Protein AF-A0A9D3YWG2-F1 (afdb_monomer_lite)

Foldseek 3Di:
DDPPDPVVVVVVVVVVFQFFFFWFAQAKDKAAAFDKDWGKTKTADGDAAQKKWWAADDDPQSPQKHWDIDIDGFPDHHGIDIDTIIITGNDNGMDIGHGRRTDTTIGGDDD

Organism: Dreissena polymorpha (NCBI:txid45954)

pLDDT: mean 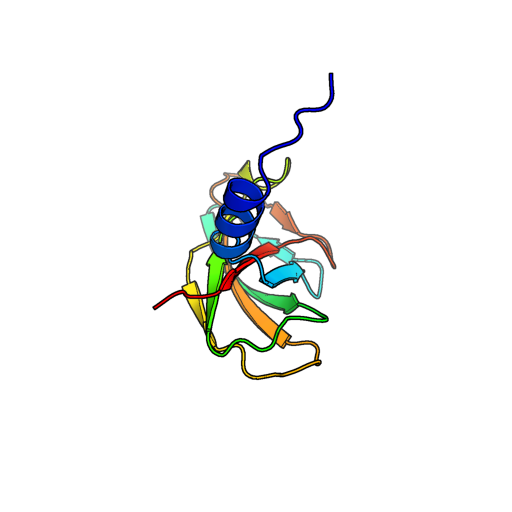82.33, std 12.8, range [41.09, 95.75]

Sequence (111 aa):
MGNNLPDEWKAVMMSINPFIGRVTATKPITLHPMETRTITGFVRKMKNTDAAITEAFEDKHSHSAIVCPRVVTVNNAGKTVRIPVRIFNVTARPIKIKARQSLCQLNEVQV

Structure (mmCIF, N/CA/C/O backbone):
data_AF-A0A9D3YWG2-F1
#
_entry.id   AF-A0A9D3YWG2-F1
#
loop_
_atom_site.group_PDB
_atom_site.id
_atom_site.type_symbol
_atom_site.label_atom_id
_atom_site.label_alt_id
_atom_site.label_comp_id
_atom_site.label_asym_id
_atom_site.label_entity_id
_atom_site.label_seq_id
_atom_site.pdbx_PDB_ins_code
_atom_site.Cartn_x
_atom_site.Cartn_y
_atom_site.Cartn_z
_atom_site.occupancy
_atom_site.B_iso_or_equiv
_atom_site.auth_seq_id
_atom_site.auth_comp_id
_atom_site.auth_asym_id
_atom_site.auth_atom_id
_atom_site.pdbx_PDB_model_num
ATOM 1 N N . MET A 1 1 ? -24.742 25.088 -14.939 1.00 41.09 1 MET A N 1
ATOM 2 C CA . MET A 1 1 ? -25.927 24.307 -14.531 1.00 41.09 1 MET A CA 1
ATOM 3 C C . MET A 1 1 ? -25.468 23.314 -13.480 1.00 41.09 1 MET A C 1
ATOM 5 O O . MET A 1 1 ? -24.706 22.415 -13.806 1.00 41.09 1 MET A O 1
ATOM 9 N N . GLY A 1 2 ? -25.781 23.573 -12.209 1.00 47.41 2 GLY A N 1
ATOM 10 C CA . GLY A 1 2 ? -25.405 22.686 -11.110 1.00 47.41 2 GLY A CA 1
ATOM 11 C C . GLY A 1 2 ? -26.364 21.505 -11.068 1.00 47.41 2 GLY A C 1
ATOM 12 O O . GLY A 1 2 ? -27.558 21.704 -10.859 1.00 47.41 2 GLY A O 1
ATOM 13 N N . ASN A 1 3 ? -25.858 20.297 -11.300 1.00 50.47 3 ASN A N 1
ATOM 14 C CA . ASN A 1 3 ? -26.638 19.074 -11.154 1.00 50.47 3 ASN A CA 1
ATOM 15 C C . ASN A 1 3 ? -26.907 18.839 -9.662 1.00 50.47 3 ASN A C 1
ATOM 17 O O . ASN A 1 3 ? -26.101 18.220 -8.967 1.00 50.47 3 ASN A O 1
ATOM 21 N N . ASN A 1 4 ? -28.029 19.358 -9.160 1.00 64.62 4 ASN A N 1
ATOM 22 C CA . ASN A 1 4 ? -28.542 19.005 -7.842 1.00 64.62 4 ASN A CA 1
ATOM 23 C C . ASN A 1 4 ? -29.097 17.583 -7.914 1.00 64.62 4 ASN A C 1
ATOM 25 O O . ASN A 1 4 ? -30.258 17.367 -8.248 1.00 64.62 4 ASN A O 1
ATOM 29 N N 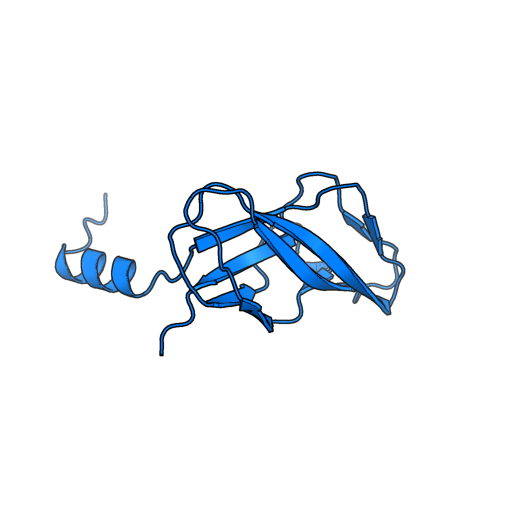. LEU A 1 5 ? -28.227 16.612 -7.639 1.00 76.00 5 LEU A N 1
ATOM 30 C CA . LEU A 1 5 ? -28.614 15.219 -7.445 1.00 76.00 5 LEU A CA 1
ATOM 31 C C . LEU A 1 5 ? -29.714 15.155 -6.360 1.00 76.00 5 LEU A C 1
ATOM 33 O O . LEU A 1 5 ? -29.550 15.828 -5.334 1.00 76.00 5 LEU A O 1
ATOM 37 N N . PRO A 1 6 ? -30.806 14.390 -6.545 1.00 89.38 6 PRO A N 1
ATOM 38 C CA . PRO A 1 6 ? -31.823 14.244 -5.506 1.00 89.38 6 PRO A CA 1
ATOM 39 C C . PRO A 1 6 ? -31.217 13.644 -4.232 1.00 89.38 6 PRO A C 1
ATOM 41 O O . PRO A 1 6 ? -30.283 12.841 -4.301 1.00 89.38 6 PRO A O 1
ATOM 44 N N . ASP A 1 7 ? -31.728 14.031 -3.065 1.00 80.00 7 ASP A N 1
ATOM 45 C CA . ASP A 1 7 ? -31.101 13.690 -1.780 1.00 80.00 7 ASP A CA 1
ATOM 46 C C . ASP A 1 7 ? -31.067 12.180 -1.506 1.00 80.00 7 ASP A C 1
ATOM 48 O O . ASP A 1 7 ? -30.102 11.686 -0.926 1.00 80.00 7 ASP A O 1
ATOM 52 N N . GLU A 1 8 ? -32.035 11.427 -2.027 1.00 78.06 8 GLU A N 1
ATOM 53 C CA . GLU A 1 8 ? -32.044 9.959 -1.995 1.00 78.06 8 GLU A CA 1
ATOM 54 C C . GLU A 1 8 ? -30.838 9.362 -2.737 1.00 78.06 8 GLU A C 1
ATOM 56 O O . GLU A 1 8 ? -30.154 8.478 -2.226 1.00 78.06 8 GLU A O 1
ATOM 61 N N . TRP A 1 9 ? -30.495 9.909 -3.906 1.00 76.25 9 TRP A N 1
ATOM 62 C CA . TRP A 1 9 ? -29.324 9.482 -4.673 1.00 76.25 9 TRP A CA 1
ATOM 63 C C . TRP A 1 9 ? -28.015 9.897 -4.004 1.00 76.25 9 TRP A C 1
ATOM 65 O O . TRP A 1 9 ? -27.029 9.166 -4.086 1.00 76.25 9 TRP A O 1
ATOM 75 N N . LYS A 1 10 ? -27.995 11.034 -3.295 1.00 73.44 10 LYS A N 1
ATOM 76 C CA . LYS A 1 10 ? -26.845 11.410 -2.459 1.00 73.44 10 LYS A CA 1
ATOM 77 C C . LYS A 1 10 ? -26.672 10.438 -1.297 1.00 73.44 10 LYS A C 1
ATOM 79 O O . LYS A 1 10 ? -25.546 10.026 -1.043 1.00 73.44 10 LYS A O 1
ATOM 84 N N . ALA A 1 11 ? -27.756 10.051 -0.626 1.00 68.69 11 ALA A N 1
ATOM 85 C CA . ALA A 1 11 ? -27.722 9.099 0.480 1.00 68.69 11 ALA A CA 1
ATOM 86 C C . ALA A 1 11 ? -27.224 7.721 0.020 1.00 68.69 11 ALA A C 1
ATOM 88 O O . ALA A 1 11 ? -26.327 7.160 0.643 1.00 68.69 11 ALA A O 1
ATOM 89 N N . VAL A 1 12 ? -27.719 7.234 -1.122 1.00 69.12 12 VAL A N 1
ATOM 90 C CA . VAL A 1 12 ? -27.264 5.980 -1.742 1.00 69.12 12 VAL A CA 1
ATOM 91 C C . VAL A 1 12 ? -25.796 6.067 -2.176 1.00 69.12 12 VAL A C 1
ATOM 93 O O . VAL A 1 12 ? -25.009 5.166 -1.904 1.00 69.12 12 VAL A O 1
ATOM 96 N N . MET A 1 13 ? -25.362 7.172 -2.789 1.00 64.25 13 MET A N 1
ATOM 97 C CA . MET A 1 13 ? -23.941 7.348 -3.119 1.00 64.25 13 MET A CA 1
ATOM 98 C C . MET A 1 13 ? -23.048 7.446 -1.878 1.00 64.25 13 MET A C 1
ATOM 100 O O . MET A 1 13 ? -21.920 6.959 -1.898 1.00 64.25 13 MET A O 1
ATOM 104 N N . MET A 1 14 ? -23.537 8.046 -0.792 1.00 61.81 14 MET A N 1
ATOM 105 C CA . MET A 1 14 ? -22.820 8.087 0.481 1.00 61.81 14 MET A CA 1
ATOM 106 C C . MET A 1 14 ? -22.760 6.712 1.155 1.00 61.81 14 MET A C 1
ATOM 108 O O . MET A 1 14 ? -21.737 6.409 1.765 1.00 61.81 14 MET A O 1
ATOM 112 N N . SER A 1 15 ? -23.786 5.865 1.015 1.00 61.50 15 SER A N 1
ATOM 113 C CA . SER A 1 15 ? -23.758 4.483 1.517 1.00 61.50 15 SER A CA 1
ATOM 114 C C . SER A 1 15 ? -22.878 3.553 0.673 1.00 61.50 15 SER A C 1
ATOM 116 O O . SER A 1 15 ? -22.324 2.594 1.202 1.00 61.50 15 SER A O 1
ATOM 118 N N . ILE A 1 16 ? -22.711 3.849 -0.623 1.00 66.31 16 ILE A N 1
ATOM 119 C CA . ILE A 1 16 ? -21.850 3.102 -1.563 1.00 66.31 16 ILE A CA 1
ATOM 120 C C . ILE A 1 16 ? -20.400 3.613 -1.540 1.00 66.31 16 ILE A C 1
ATOM 122 O O . ILE A 1 16 ? -19.564 3.105 -2.276 1.00 66.31 16 ILE A O 1
ATOM 126 N N . ASN A 1 17 ? -20.054 4.611 -0.719 1.00 67.94 17 ASN A N 1
ATOM 127 C CA . ASN A 1 17 ? -18.675 5.086 -0.634 1.00 67.94 17 ASN A CA 1
ATOM 128 C C . ASN A 1 17 ? -17.942 4.443 0.554 1.00 67.94 17 ASN A C 1
ATOM 130 O O . ASN A 1 17 ? -17.885 5.051 1.626 1.00 67.94 17 ASN A O 1
ATOM 134 N N . PRO A 1 18 ? -17.325 3.254 0.383 1.00 78.25 18 PRO A N 1
ATOM 135 C CA . PRO A 1 18 ? -16.589 2.590 1.447 1.00 78.25 18 PRO A CA 1
ATOM 136 C C . PRO A 1 18 ? -15.265 3.298 1.754 1.00 78.25 18 PRO A C 1
ATOM 138 O O . PRO A 1 18 ? -14.484 2.786 2.541 1.00 78.25 18 PRO A O 1
ATOM 141 N N . PHE A 1 19 ? -14.942 4.442 1.143 1.00 84.81 19 PHE A N 1
ATOM 142 C CA . PHE A 1 19 ? -13.656 5.098 1.344 1.00 84.81 19 PHE A CA 1
ATOM 143 C C . PHE A 1 19 ? -13.409 5.488 2.806 1.00 84.81 19 PHE A C 1
ATOM 145 O O . PHE A 1 19 ? -14.059 6.378 3.361 1.00 84.81 19 PHE A O 1
ATOM 152 N N . ILE A 1 20 ? -12.385 4.877 3.400 1.00 84.31 20 ILE A N 1
ATOM 153 C CA . ILE A 1 20 ? -11.938 5.167 4.766 1.00 84.31 20 ILE A CA 1
ATOM 154 C C . ILE A 1 20 ? -10.752 6.135 4.750 1.00 84.31 20 ILE A C 1
ATOM 156 O O . ILE A 1 20 ? -10.632 7.002 5.619 1.00 84.31 20 ILE A O 1
ATOM 160 N N . GLY A 1 21 ? -9.848 6.004 3.777 1.00 87.25 21 GLY A N 1
ATOM 161 C CA . GLY A 1 21 ? -8.674 6.865 3.706 1.00 87.25 21 GLY A CA 1
ATOM 162 C C . GLY A 1 21 ? -7.626 6.427 2.693 1.00 87.25 21 GLY A C 1
ATOM 163 O O . GLY A 1 21 ? -7.770 5.433 1.987 1.00 87.25 21 GLY A O 1
ATOM 164 N N . ARG A 1 22 ? -6.530 7.189 2.630 1.00 90.12 22 ARG A N 1
ATOM 165 C CA . ARG A 1 22 ? -5.354 6.852 1.815 1.00 90.12 22 ARG A CA 1
ATOM 166 C C . ARG A 1 22 ? -4.217 6.384 2.698 1.00 90.12 22 ARG A C 1
ATOM 168 O O . ARG A 1 22 ? -3.848 7.053 3.666 1.00 90.12 22 ARG A O 1
ATOM 175 N N . VAL A 1 23 ? -3.625 5.261 2.320 1.00 91.44 23 VAL A N 1
ATOM 176 C CA . VAL A 1 23 ? -2.401 4.777 2.947 1.00 91.44 23 VAL A CA 1
ATOM 177 C C . VAL A 1 23 ? -1.230 5.522 2.325 1.00 91.44 23 VAL A C 1
ATOM 179 O O . VAL A 1 23 ? -1.116 5.600 1.107 1.00 91.44 23 VAL A O 1
ATOM 182 N N . THR A 1 24 ? -0.345 6.070 3.150 1.00 92.88 24 THR A N 1
ATOM 183 C CA . THR A 1 24 ? 0.806 6.863 2.698 1.00 92.88 24 THR A CA 1
ATOM 184 C C . THR A 1 24 ? 2.126 6.215 3.094 1.00 92.88 24 THR A C 1
ATOM 186 O O . THR A 1 24 ? 2.241 5.587 4.148 1.00 92.88 24 THR A O 1
ATOM 189 N N . ALA A 1 25 ? 3.142 6.359 2.244 1.00 91.81 25 ALA A N 1
ATOM 190 C CA . ALA A 1 25 ? 4.475 5.829 2.491 1.00 91.81 25 ALA A CA 1
ATOM 191 C C . ALA A 1 25 ? 5.138 6.524 3.690 1.00 91.81 25 ALA A C 1
ATOM 193 O O . ALA A 1 25 ? 5.148 7.751 3.795 1.00 91.81 25 ALA A O 1
ATOM 194 N N . THR A 1 26 ? 5.756 5.748 4.577 1.00 90.00 26 THR A N 1
ATOM 195 C CA . THR A 1 26 ? 6.502 6.281 5.733 1.00 90.00 26 THR A CA 1
ATOM 196 C C . THR A 1 26 ? 7.849 6.883 5.337 1.00 90.00 26 THR A C 1
ATOM 198 O O . THR A 1 26 ? 8.266 7.896 5.893 1.00 90.00 26 THR A O 1
ATOM 201 N N . LYS A 1 27 ? 8.520 6.273 4.359 1.00 92.06 27 LYS A N 1
ATOM 202 C CA . LYS A 1 27 ? 9.859 6.631 3.885 1.00 92.06 27 LYS A CA 1
ATOM 203 C C . LYS A 1 27 ? 9.950 6.479 2.365 1.00 92.06 27 LYS A C 1
ATOM 205 O O . LYS A 1 27 ? 9.088 5.815 1.786 1.00 92.06 27 LYS A O 1
ATOM 210 N N . PRO A 1 28 ? 10.969 7.066 1.714 1.00 92.50 28 PRO A N 1
ATOM 211 C CA . PRO A 1 28 ? 11.217 6.816 0.304 1.00 92.50 28 PRO A CA 1
ATOM 212 C C . PRO A 1 28 ? 11.526 5.335 0.071 1.00 92.50 28 PRO A C 1
ATOM 214 O O . PRO A 1 28 ? 12.258 4.721 0.850 1.00 92.50 28 PRO A O 1
ATOM 217 N N . ILE A 1 29 ? 10.961 4.764 -0.987 1.00 92.62 29 ILE A N 1
ATOM 218 C CA . ILE A 1 29 ? 11.132 3.358 -1.351 1.00 92.62 29 ILE A CA 1
ATOM 219 C C . ILE A 1 29 ? 11.448 3.278 -2.836 1.00 92.62 29 ILE A C 1
ATOM 221 O O . ILE A 1 29 ? 10.774 3.899 -3.655 1.00 92.62 29 ILE A O 1
ATOM 225 N N . THR A 1 30 ? 12.449 2.474 -3.175 1.00 94.00 30 THR A N 1
ATOM 226 C CA . THR A 1 30 ? 12.725 2.083 -4.556 1.00 94.00 30 THR A CA 1
ATOM 227 C C . THR A 1 30 ? 12.252 0.650 -4.752 1.00 94.00 30 THR A C 1
ATOM 229 O O . THR A 1 30 ? 12.631 -0.222 -3.967 1.00 94.00 30 THR A O 1
ATOM 232 N N . LEU A 1 31 ? 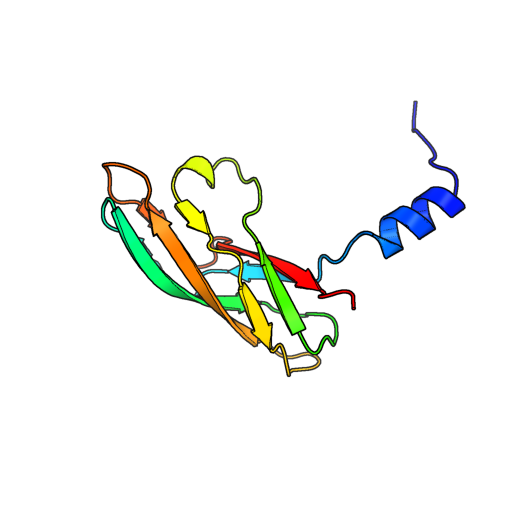11.423 0.432 -5.772 1.00 93.50 31 LEU A N 1
ATOM 233 C CA . LEU A 1 31 ? 11.040 -0.891 -6.260 1.00 93.50 31 LEU A CA 1
ATOM 234 C C . LEU A 1 31 ? 11.794 -1.166 -7.555 1.00 93.50 31 LEU A C 1
ATOM 236 O O . LEU A 1 31 ? 11.706 -0.380 -8.500 1.00 93.50 31 LEU A O 1
ATOM 240 N N . HIS A 1 32 ? 12.537 -2.262 -7.600 1.00 95.56 32 HIS A N 1
ATOM 241 C CA . HIS A 1 32 ? 13.237 -2.701 -8.801 1.00 95.56 32 HIS A CA 1
ATOM 242 C C . HIS A 1 32 ? 12.253 -3.241 -9.849 1.00 95.56 32 HIS A C 1
ATOM 244 O O . HIS A 1 32 ? 11.101 -3.525 -9.515 1.00 95.56 32 HIS A O 1
ATOM 250 N N . PRO A 1 33 ? 12.659 -3.331 -11.127 1.00 95.75 33 PRO A N 1
ATOM 251 C CA . PRO A 1 33 ? 11.838 -3.952 -12.163 1.00 95.75 33 PRO A CA 1
ATOM 252 C C . PRO A 1 33 ? 11.378 -5.350 -11.751 1.00 95.75 33 PRO A C 1
ATOM 254 O O . PRO A 1 33 ? 12.178 -6.120 -11.222 1.00 95.75 33 PRO A O 1
ATOM 257 N N . MET A 1 34 ? 10.106 -5.671 -11.999 1.00 93.56 34 MET A N 1
ATOM 258 C CA . MET A 1 34 ? 9.502 -6.973 -11.677 1.00 93.56 34 MET A CA 1
ATOM 259 C C . MET A 1 34 ? 9.584 -7.363 -10.190 1.00 93.56 34 MET A C 1
ATOM 261 O O . MET A 1 34 ? 9.413 -8.528 -9.830 1.00 93.56 34 MET A O 1
ATOM 265 N N . GLU A 1 35 ? 9.819 -6.399 -9.300 1.00 94.62 35 GLU A N 1
ATOM 266 C CA . GLU A 1 35 ? 9.875 -6.643 -7.867 1.00 94.62 35 GLU A CA 1
ATOM 267 C C . GLU A 1 35 ? 8.481 -6.556 -7.239 1.00 94.62 35 GLU A C 1
ATOM 269 O O . GLU A 1 35 ? 7.753 -5.579 -7.428 1.00 94.62 35 GLU A O 1
ATOM 274 N N . THR A 1 36 ? 8.140 -7.551 -6.416 1.00 95.25 36 THR A N 1
ATOM 275 C CA . THR A 1 36 ? 7.031 -7.460 -5.459 1.00 95.25 36 THR A CA 1
ATOM 276 C C . THR A 1 36 ? 7.584 -7.179 -4.069 1.00 95.25 36 THR A C 1
ATOM 278 O O . THR A 1 36 ? 8.443 -7.914 -3.586 1.00 95.25 36 THR A O 1
ATOM 281 N N . ARG A 1 37 ? 7.054 -6.166 -3.381 1.00 94.31 37 ARG A N 1
ATOM 282 C CA . ARG A 1 37 ? 7.454 -5.836 -2.009 1.00 94.31 37 ARG A CA 1
ATOM 283 C C . ARG A 1 37 ? 6.250 -5.451 -1.159 1.00 94.31 37 ARG A C 1
ATOM 285 O O . ARG A 1 37 ? 5.354 -4.740 -1.609 1.00 94.31 37 ARG A O 1
ATOM 292 N N . THR A 1 38 ? 6.257 -5.881 0.099 1.00 94.50 38 THR A N 1
ATOM 293 C CA . THR A 1 38 ? 5.312 -5.396 1.111 1.00 94.50 38 THR A CA 1
ATOM 294 C C . THR A 1 38 ? 5.895 -4.168 1.797 1.00 94.50 38 THR A C 1
ATOM 296 O O . THR A 1 38 ? 6.988 -4.209 2.360 1.00 94.50 38 THR A O 1
ATOM 299 N N . ILE A 1 39 ? 5.162 -3.065 1.739 1.00 92.19 39 ILE A N 1
ATOM 300 C CA . ILE A 1 39 ? 5.536 -1.765 2.282 1.00 92.19 39 ILE A CA 1
ATOM 301 C C . ILE A 1 39 ? 4.587 -1.421 3.425 1.00 92.19 39 ILE A C 1
ATOM 303 O O . ILE A 1 39 ? 3.371 -1.450 3.263 1.00 92.19 39 ILE A O 1
ATOM 307 N N . THR A 1 40 ? 5.136 -1.019 4.568 1.00 91.81 40 THR A N 1
ATOM 308 C CA . THR A 1 40 ? 4.329 -0.500 5.676 1.00 91.81 40 THR A CA 1
ATOM 309 C C . THR A 1 40 ? 4.039 0.982 5.465 1.00 91.81 40 THR A C 1
ATOM 311 O O . THR A 1 40 ? 4.918 1.839 5.630 1.00 91.81 40 THR A O 1
ATOM 314 N N . GLY A 1 41 ? 2.796 1.280 5.103 1.00 91.69 41 GLY A N 1
ATOM 315 C CA . GLY A 1 41 ? 2.267 2.635 5.058 1.00 91.69 41 GLY A CA 1
ATOM 316 C C . GLY A 1 41 ? 1.495 2.997 6.321 1.00 91.69 41 GLY A C 1
ATOM 317 O O . GLY A 1 41 ? 1.324 2.177 7.226 1.00 91.69 41 GLY A O 1
ATOM 318 N N . PHE A 1 42 ? 1.031 4.240 6.393 1.00 91.56 42 PHE A N 1
ATOM 319 C CA . PHE A 1 42 ? 0.161 4.693 7.469 1.00 91.56 42 PHE A CA 1
ATOM 320 C C . PHE A 1 42 ? -1.036 5.472 6.951 1.00 91.56 42 PHE A C 1
ATOM 322 O O . PHE A 1 42 ? -0.981 6.136 5.914 1.00 91.56 42 PHE A O 1
ATOM 329 N N . VAL A 1 43 ? -2.095 5.433 7.740 1.00 89.38 43 VAL A N 1
ATOM 330 C CA . VAL A 1 43 ? -3.316 6.198 7.533 1.00 89.38 43 VAL A CA 1
ATOM 331 C C . VAL A 1 43 ? -3.677 6.878 8.854 1.00 89.38 43 VAL A C 1
ATOM 333 O O . VAL A 1 43 ? -3.464 6.328 9.938 1.00 89.38 43 VAL A O 1
ATOM 336 N N . ARG A 1 44 ? -4.126 8.131 8.773 1.00 85.25 44 ARG A N 1
ATOM 337 C CA . ARG A 1 44 ? -4.454 8.974 9.933 1.00 85.25 44 ARG A CA 1
ATOM 338 C C . ARG A 1 44 ? -5.943 9.277 9.932 1.00 85.25 44 ARG A C 1
ATOM 340 O O . ARG A 1 44 ? -6.513 9.427 8.858 1.00 85.25 44 ARG A O 1
ATOM 347 N N . LYS A 1 45 ? -6.515 9.470 11.127 1.00 72.69 45 LYS A N 1
ATOM 348 C CA . LYS A 1 45 ? -7.900 9.934 11.323 1.00 72.69 45 LYS A CA 1
ATOM 349 C C . LYS A 1 45 ? -8.928 9.094 10.548 1.00 72.69 45 LYS A C 1
ATOM 351 O O . LYS A 1 45 ? -9.790 9.647 9.874 1.00 72.69 45 LYS A O 1
ATOM 356 N N . MET A 1 46 ? -8.809 7.770 10.619 1.00 74.25 46 MET A N 1
ATOM 357 C CA . MET A 1 46 ? -9.821 6.890 10.039 1.00 74.25 46 MET A CA 1
ATOM 358 C C . MET A 1 46 ? -11.074 6.831 10.902 1.00 74.25 46 MET A C 1
ATOM 360 O O . MET A 1 46 ? -11.009 7.013 12.122 1.00 74.25 46 MET A O 1
ATOM 364 N N . LYS A 1 47 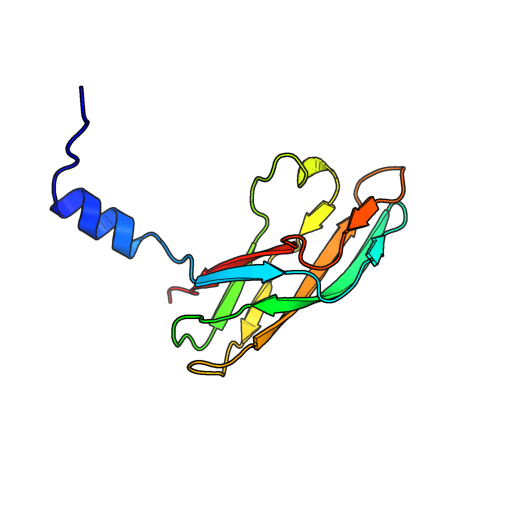? -12.195 6.528 10.243 1.00 71.50 47 LYS A N 1
ATOM 365 C CA . LYS A 1 47 ? -13.400 6.035 10.907 1.00 71.50 47 LYS A CA 1
ATOM 366 C C . LYS A 1 47 ? -13.097 4.705 11.603 1.00 71.50 47 LYS A C 1
ATOM 368 O O . LYS A 1 47 ? -12.131 4.023 11.262 1.00 71.50 47 LYS A O 1
ATOM 373 N N . ASN A 1 48 ? -13.888 4.391 12.622 1.00 74.62 48 ASN A N 1
ATOM 374 C CA . ASN A 1 48 ? -13.722 3.154 13.365 1.00 74.62 48 ASN A CA 1
ATOM 375 C C . ASN A 1 48 ? -14.291 2.002 12.528 1.00 74.62 48 ASN A C 1
ATOM 377 O O . ASN A 1 48 ? -15.501 1.944 12.346 1.00 74.62 48 ASN A O 1
ATOM 381 N N . THR A 1 49 ? -13.415 1.143 12.015 1.00 78.31 49 THR A N 1
ATOM 382 C CA . THR A 1 49 ? -13.764 0.012 11.149 1.00 78.31 49 THR A CA 1
ATOM 383 C C . THR A 1 49 ? -12.862 -1.166 11.512 1.00 78.31 49 THR A C 1
ATOM 385 O O . THR A 1 49 ? -11.660 -0.980 11.695 1.00 78.31 49 THR A O 1
ATOM 388 N N . ASP A 1 50 ? -13.413 -2.377 11.581 1.00 81.94 50 ASP A N 1
ATOM 389 C CA . ASP A 1 50 ? -12.659 -3.572 11.984 1.00 81.94 50 ASP A CA 1
ATOM 390 C C . ASP A 1 50 ? -11.779 -4.126 10.854 1.00 81.94 50 ASP A C 1
ATOM 392 O O . ASP A 1 50 ? -10.658 -4.593 11.082 1.00 81.94 50 ASP A O 1
ATOM 396 N N . ALA A 1 51 ? -12.259 -4.048 9.612 1.00 86.19 51 ALA A N 1
ATOM 397 C CA . ALA A 1 51 ? -11.572 -4.565 8.437 1.00 86.19 51 ALA A CA 1
ATOM 398 C C . ALA A 1 51 ? -11.752 -3.655 7.219 1.00 86.19 51 ALA A C 1
ATOM 400 O O . ALA A 1 51 ? -12.822 -3.108 6.965 1.00 86.19 51 ALA A O 1
ATOM 401 N N . ALA A 1 52 ? -10.693 -3.529 6.428 1.00 88.81 52 ALA A N 1
ATOM 402 C CA . ALA A 1 52 ? -10.711 -2.755 5.201 1.00 88.81 52 ALA A CA 1
ATOM 403 C C . ALA A 1 52 ? -9.903 -3.435 4.098 1.00 88.81 52 ALA A C 1
ATOM 405 O O . ALA A 1 52 ? -9.046 -4.271 4.365 1.00 88.81 52 ALA A O 1
ATOM 406 N N . ILE A 1 53 ? -10.151 -3.065 2.851 1.00 90.44 53 ILE A N 1
ATOM 407 C CA . ILE A 1 53 ? -9.466 -3.561 1.664 1.00 90.44 53 ILE A CA 1
ATOM 408 C C . ILE A 1 53 ? -8.499 -2.487 1.182 1.00 90.44 53 ILE A C 1
ATOM 410 O O . ILE A 1 53 ? -8.873 -1.327 1.007 1.00 90.44 53 ILE A O 1
ATOM 414 N N . THR A 1 54 ? -7.239 -2.860 0.971 1.00 90.38 54 THR A N 1
ATOM 415 C CA . THR A 1 54 ? -6.284 -2.016 0.248 1.00 90.38 54 THR A CA 1
ATOM 416 C C . THR A 1 54 ? -6.553 -2.138 -1.242 1.00 90.38 54 THR A C 1
ATOM 418 O O . THR A 1 54 ? -6.447 -3.239 -1.765 1.00 90.38 54 THR A O 1
ATOM 421 N N . GLU A 1 55 ? -6.835 -1.048 -1.941 1.00 87.25 55 GLU A N 1
ATOM 422 C CA . GLU A 1 55 ? -7.104 -1.066 -3.382 1.00 87.25 55 GLU A CA 1
ATOM 423 C C . GLU A 1 55 ? -6.234 -0.053 -4.122 1.00 87.25 55 GLU A C 1
ATOM 425 O O . GLU A 1 55 ? -5.852 0.994 -3.585 1.00 87.25 55 GLU A O 1
ATOM 430 N N . ALA A 1 56 ? -5.891 -0.373 -5.370 1.00 84.12 56 ALA A N 1
ATOM 431 C CA . ALA A 1 56 ? -5.272 0.607 -6.247 1.00 84.12 56 ALA A CA 1
ATOM 432 C C . ALA A 1 56 ? -6.236 1.787 -6.434 1.00 84.12 56 ALA A C 1
ATOM 434 O O . ALA A 1 56 ? -7.443 1.598 -6.545 1.00 84.12 56 ALA A O 1
ATOM 435 N N . PHE A 1 57 ? -5.701 3.002 -6.476 1.00 75.88 57 PHE A N 1
ATOM 436 C CA . PHE A 1 57 ? -6.469 4.177 -6.869 1.00 75.88 57 PHE A CA 1
ATOM 437 C C . PHE A 1 57 ? -5.815 4.795 -8.095 1.00 75.88 57 PHE A C 1
ATOM 439 O O . PHE A 1 57 ? -4.591 4.740 -8.263 1.00 75.88 57 PHE A O 1
ATOM 446 N N . GLU A 1 58 ? -6.636 5.363 -8.966 1.00 64.56 58 GLU A N 1
ATOM 447 C CA . GLU A 1 58 ? -6.148 6.079 -10.133 1.00 64.56 58 GLU A CA 1
ATOM 448 C C . GLU A 1 58 ? -5.556 7.417 -9.684 1.00 64.56 58 GLU A C 1
ATOM 450 O O . GLU A 1 58 ? -6.254 8.393 -9.416 1.00 64.56 58 GLU A O 1
ATOM 455 N N . ASP A 1 59 ? -4.233 7.451 -9.567 1.00 62.28 59 ASP A N 1
ATOM 456 C CA . ASP A 1 59 ? -3.468 8.689 -9.621 1.00 62.28 59 ASP A CA 1
ATOM 457 C C . ASP A 1 59 ? -2.715 8.707 -10.947 1.00 62.28 59 ASP A C 1
ATOM 459 O O . ASP A 1 59 ? -2.350 7.654 -11.470 1.00 62.28 59 ASP A O 1
ATOM 463 N N . LYS A 1 60 ? -2.346 9.889 -11.441 1.00 54.06 60 LYS A N 1
ATOM 464 C CA . LYS A 1 60 ? -1.527 10.053 -12.659 1.00 54.06 60 LYS A CA 1
ATOM 465 C C . LYS A 1 60 ? -0.174 9.314 -12.592 1.00 54.06 60 LYS A C 1
ATOM 467 O O . LYS A 1 60 ? 0.538 9.230 -13.586 1.00 54.06 60 LYS A O 1
ATOM 472 N N . HIS A 1 61 ? 0.185 8.792 -11.418 1.00 51.12 61 HIS A N 1
ATOM 473 C CA . HIS A 1 61 ? 1.420 8.074 -11.119 1.00 51.12 61 HIS A CA 1
ATOM 474 C C . HIS A 1 61 ? 1.212 6.560 -10.881 1.00 51.12 61 HIS A C 1
ATOM 476 O O . HIS A 1 61 ? 2.203 5.841 -10.722 1.00 51.12 61 HIS A O 1
ATOM 482 N N . SER A 1 62 ? -0.033 6.055 -10.853 1.00 59.75 62 SER A N 1
ATOM 483 C CA . SER A 1 62 ? -0.337 4.657 -10.494 1.00 59.75 62 SER A CA 1
ATOM 484 C C . SER A 1 62 ? -0.041 3.648 -11.609 1.00 59.75 62 SER A C 1
ATOM 486 O O . SER A 1 62 ? 0.140 2.471 -11.323 1.00 59.75 62 SER A O 1
ATOM 488 N N . HIS A 1 63 ? 0.130 4.088 -12.861 1.00 62.19 63 HIS A N 1
ATOM 489 C CA . HIS A 1 63 ? 0.367 3.190 -14.007 1.00 62.19 63 HIS A CA 1
ATOM 490 C C . HIS A 1 63 ? 1.665 2.375 -13.937 1.00 62.19 63 HIS A C 1
ATOM 492 O O . HIS A 1 63 ? 1.861 1.448 -14.716 1.00 62.19 63 HIS A O 1
ATOM 498 N N . SER A 1 64 ? 2.575 2.731 -13.032 1.00 77.00 64 SER A N 1
ATOM 499 C CA . SER A 1 64 ? 3.869 2.064 -12.903 1.00 77.00 64 SER A CA 1
ATOM 500 C C . SER A 1 64 ? 3.861 0.948 -11.847 1.00 77.00 64 SER A C 1
ATOM 502 O O . SER A 1 64 ? 4.608 -0.022 -11.962 1.00 77.00 64 SER A O 1
ATOM 504 N N . ALA A 1 65 ? 2.991 1.032 -10.839 1.00 82.31 65 ALA A N 1
ATOM 505 C CA . ALA A 1 65 ? 2.984 0.116 -9.707 1.00 82.31 65 ALA A CA 1
ATOM 506 C C . ALA A 1 65 ? 1.580 -0.439 -9.457 1.00 82.31 65 ALA A C 1
ATOM 508 O O . ALA A 1 65 ? 0.634 0.307 -9.222 1.00 82.31 65 ALA A O 1
ATOM 509 N N . ILE A 1 66 ? 1.462 -1.765 -9.455 1.00 87.88 66 ILE A N 1
ATOM 510 C CA . ILE A 1 66 ? 0.216 -2.477 -9.181 1.00 87.88 66 ILE A CA 1
ATOM 511 C C . ILE A 1 66 ? 0.134 -2.740 -7.678 1.00 87.88 66 ILE A C 1
ATOM 513 O O . ILE A 1 66 ? 1.028 -3.355 -7.095 1.00 87.88 66 ILE A O 1
ATOM 517 N N . VAL A 1 67 ? -0.945 -2.291 -7.042 1.00 91.12 67 VAL A N 1
ATOM 518 C CA . VAL A 1 67 ? -1.266 -2.656 -5.657 1.00 91.12 67 VAL A CA 1
ATOM 519 C C . VAL A 1 67 ? -2.016 -3.981 -5.678 1.00 91.12 67 VAL A C 1
ATOM 521 O O . VAL A 1 67 ? -3.009 -4.107 -6.388 1.00 91.12 67 VAL A O 1
ATOM 524 N N . CYS A 1 68 ? -1.567 -4.964 -4.900 1.00 89.56 68 CYS A N 1
ATOM 525 C CA . CYS A 1 68 ? -2.309 -6.209 -4.726 1.00 89.56 68 CYS A CA 1
ATOM 526 C C . CYS A 1 68 ? -3.447 -5.986 -3.720 1.00 89.56 68 CYS A C 1
ATOM 528 O O . CYS A 1 68 ? -3.140 -5.680 -2.559 1.00 89.56 68 CYS A O 1
ATOM 530 N N . PRO A 1 69 ? -4.723 -6.179 -4.105 1.00 90.25 69 PRO A N 1
ATOM 531 C CA . PRO A 1 69 ? -5.818 -6.025 -3.168 1.00 90.25 69 PRO A CA 1
ATOM 532 C C . PRO A 1 69 ? -5.727 -7.009 -2.008 1.00 90.25 69 PRO A C 1
ATOM 534 O O . PRO A 1 69 ? -5.386 -8.181 -2.195 1.00 90.25 69 PRO A O 1
ATOM 537 N N . ARG A 1 70 ? -5.986 -6.532 -0.790 1.00 90.19 70 ARG A N 1
ATOM 538 C CA . ARG A 1 70 ? -5.909 -7.363 0.413 1.00 90.19 70 ARG A CA 1
ATOM 539 C C . ARG A 1 70 ? -6.803 -6.816 1.512 1.00 90.19 70 ARG A C 1
ATOM 541 O O . ARG A 1 70 ? -6.776 -5.620 1.787 1.00 90.19 70 ARG A O 1
ATOM 548 N N . VAL A 1 71 ? -7.528 -7.714 2.175 1.00 90.44 71 VAL A N 1
ATOM 549 C CA . VAL A 1 71 ? -8.228 -7.409 3.425 1.00 90.44 71 VAL A CA 1
ATOM 550 C C . VAL A 1 71 ? -7.197 -7.264 4.545 1.00 90.44 71 VAL A C 1
ATOM 552 O O . VAL A 1 71 ? -6.347 -8.135 4.749 1.00 90.44 71 VAL A O 1
ATOM 555 N N . VAL A 1 72 ? -7.262 -6.151 5.261 1.00 89.38 72 VAL A N 1
ATOM 556 C CA . VAL A 1 72 ? -6.420 -5.809 6.401 1.00 89.38 72 VAL A CA 1
ATOM 557 C C . VAL A 1 72 ? -7.301 -5.490 7.602 1.00 89.38 72 VAL A C 1
ATOM 559 O O . VAL A 1 72 ? -8.325 -4.825 7.479 1.00 89.38 72 VAL A O 1
ATOM 562 N N . THR A 1 73 ? -6.892 -5.957 8.776 1.00 87.06 73 THR A N 1
ATOM 563 C CA . THR A 1 73 ? -7.545 -5.626 10.048 1.00 87.06 73 THR A CA 1
ATOM 564 C C . THR A 1 73 ? -7.132 -4.230 10.493 1.00 87.06 73 THR A C 1
ATOM 566 O O . THR A 1 73 ? -5.938 -3.909 10.481 1.00 87.06 73 THR A O 1
ATOM 569 N N . VAL A 1 74 ? -8.091 -3.413 10.919 1.00 80.62 74 VAL A N 1
ATOM 570 C CA . VAL A 1 74 ? -7.897 -1.981 11.167 1.00 80.62 74 VAL A CA 1
ATOM 571 C C . VAL A 1 74 ? -8.287 -1.586 12.590 1.00 80.62 74 VAL A C 1
ATOM 573 O O . VAL A 1 74 ? -8.938 -0.583 12.836 1.00 80.62 74 VAL A O 1
ATOM 576 N N . ASN A 1 75 ? -7.817 -2.347 13.572 1.00 68.50 75 ASN A N 1
ATOM 577 C CA . ASN A 1 75 ? -8.185 -2.138 14.972 1.00 68.50 75 ASN A CA 1
ATOM 578 C C . ASN A 1 75 ? -7.477 -0.907 15.556 1.00 68.50 75 ASN A C 1
ATOM 580 O O . ASN A 1 75 ? -6.394 -1.054 16.122 1.00 68.50 75 ASN A O 1
ATOM 584 N N . ASN A 1 76 ? -8.026 0.305 15.396 1.00 66.12 76 ASN A N 1
ATOM 585 C CA . ASN A 1 76 ? -7.608 1.496 16.153 1.00 66.12 76 ASN A CA 1
ATOM 586 C C . ASN A 1 76 ? -8.511 2.722 15.905 1.00 66.12 76 ASN A C 1
ATOM 588 O O . ASN A 1 76 ? -8.248 3.539 15.017 1.00 66.12 76 ASN A O 1
ATOM 592 N N . ALA A 1 77 ? -9.503 2.921 16.776 1.00 56.19 77 ALA A N 1
ATOM 593 C CA . ALA A 1 77 ? -10.289 4.151 16.849 1.00 56.19 77 ALA A CA 1
ATOM 594 C C . ALA A 1 77 ? -9.383 5.374 17.107 1.00 56.19 77 ALA A C 1
ATOM 596 O O . ALA A 1 77 ? -8.711 5.465 18.137 1.00 56.19 77 ALA A O 1
ATOM 597 N N . GLY A 1 78 ? -9.345 6.329 16.173 1.00 60.03 78 GLY A N 1
ATOM 598 C CA . GLY A 1 78 ? -8.761 7.663 16.388 1.00 60.03 78 GLY A CA 1
ATOM 599 C C . GLY A 1 78 ? -7.228 7.778 16.362 1.00 60.03 78 GLY A C 1
ATOM 600 O O . GLY A 1 78 ? -6.706 8.882 16.526 1.00 60.03 78 GLY A O 1
ATOM 601 N N . LYS A 1 79 ? -6.481 6.691 16.119 1.00 76.69 79 LYS A N 1
ATOM 602 C CA . LYS A 1 79 ? -5.002 6.698 16.058 1.00 76.69 79 LYS A CA 1
ATOM 603 C C . LYS A 1 79 ? -4.468 6.563 14.628 1.00 76.69 79 LYS A C 1
ATOM 605 O O . LYS A 1 79 ? -5.201 6.336 13.671 1.00 76.69 79 LYS A O 1
ATOM 610 N N . THR A 1 80 ? -3.156 6.751 14.475 1.00 84.69 80 THR A N 1
ATOM 611 C CA . THR A 1 80 ? -2.455 6.423 13.224 1.00 84.69 80 THR A CA 1
ATOM 612 C C . THR A 1 80 ? -2.314 4.908 13.125 1.00 84.69 80 THR A C 1
ATOM 614 O O . THR A 1 80 ? -1.724 4.297 14.015 1.00 84.69 80 THR A O 1
ATOM 617 N N . VAL A 1 81 ? -2.816 4.316 12.044 1.00 88.12 81 VAL A N 1
ATOM 618 C CA . VAL A 1 81 ? -2.765 2.865 11.816 1.00 88.12 81 VAL A CA 1
ATOM 619 C C . VAL A 1 81 ? -1.695 2.548 10.785 1.00 88.12 81 VAL A C 1
ATOM 621 O O . VAL A 1 81 ? -1.550 3.267 9.794 1.00 88.12 81 VAL A O 1
ATOM 624 N N . ARG A 1 82 ? -0.924 1.485 11.029 1.00 90.38 82 ARG A N 1
ATOM 625 C CA . ARG A 1 82 ? 0.057 0.958 10.077 1.00 90.38 82 ARG A CA 1
ATOM 626 C C . ARG A 1 82 ? -0.610 -0.098 9.211 1.00 90.38 82 ARG A C 1
ATOM 628 O O . ARG A 1 82 ? -1.153 -1.056 9.745 1.00 90.38 82 ARG A O 1
ATOM 635 N N . ILE A 1 83 ? -0.528 0.070 7.898 1.00 91.75 83 ILE A N 1
ATOM 636 C CA . ILE A 1 83 ? -1.155 -0.825 6.929 1.00 91.75 83 ILE A CA 1
ATOM 637 C C . ILE A 1 83 ? -0.060 -1.460 6.068 1.00 91.75 83 ILE A C 1
ATOM 639 O O . ILE A 1 83 ? 0.713 -0.723 5.443 1.00 91.75 83 ILE A O 1
ATOM 643 N N . PRO A 1 84 ? 0.049 -2.798 6.032 1.00 92.81 84 PRO A N 1
ATOM 644 C CA . PRO A 1 84 ? 0.914 -3.473 5.079 1.00 92.81 84 PRO A CA 1
ATOM 645 C C . PRO A 1 84 ? 0.277 -3.414 3.686 1.00 92.81 84 PRO A C 1
ATOM 647 O O . PRO A 1 84 ? -0.827 -3.907 3.480 1.00 92.81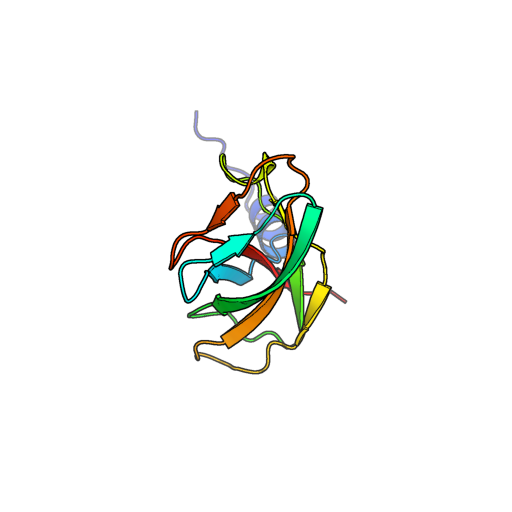 84 PRO A O 1
ATOM 650 N N . VAL A 1 85 ? 0.982 -2.829 2.721 1.00 93.12 85 VAL A N 1
ATOM 651 C CA . VAL A 1 85 ? 0.541 -2.718 1.325 1.00 93.12 85 VAL A CA 1
ATOM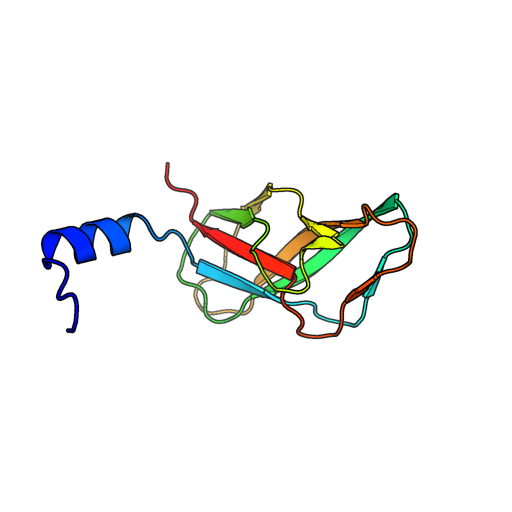 652 C C . VAL A 1 85 ? 1.505 -3.502 0.454 1.00 93.12 85 VAL A C 1
ATOM 654 O O . VAL A 1 85 ? 2.703 -3.223 0.440 1.00 93.12 85 VAL A O 1
ATOM 657 N N . ARG A 1 86 ? 0.999 -4.492 -0.278 1.00 94.19 86 ARG A N 1
ATOM 658 C CA . ARG A 1 86 ? 1.807 -5.266 -1.223 1.00 94.19 86 ARG A CA 1
ATOM 659 C C . ARG A 1 86 ? 1.751 -4.594 -2.589 1.00 94.19 86 ARG A C 1
ATOM 661 O O . ARG A 1 86 ? 0.671 -4.404 -3.139 1.00 94.19 86 ARG A O 1
ATOM 668 N N . ILE A 1 87 ? 2.916 -4.218 -3.103 1.00 92.75 87 ILE A N 1
ATOM 669 C CA . ILE A 1 87 ? 3.060 -3.468 -4.351 1.00 92.75 87 ILE A CA 1
ATOM 670 C C . ILE A 1 87 ? 3.994 -4.232 -5.282 1.00 92.75 87 ILE A C 1
ATOM 672 O O . ILE A 1 87 ? 5.020 -4.758 -4.848 1.00 92.75 87 ILE A O 1
ATOM 676 N N . PHE A 1 88 ? 3.633 -4.275 -6.557 1.00 92.69 88 PHE A N 1
ATOM 677 C CA . PHE A 1 88 ? 4.403 -4.878 -7.630 1.00 92.69 88 PHE A CA 1
ATOM 678 C C . PHE A 1 88 ? 4.788 -3.823 -8.668 1.00 92.69 88 PHE A C 1
ATOM 680 O O . PHE A 1 88 ? 3.934 -3.095 -9.173 1.00 92.69 88 PHE A O 1
ATOM 687 N N . ASN A 1 89 ? 6.075 -3.740 -8.994 1.00 93.06 89 ASN A N 1
ATOM 688 C CA . ASN A 1 89 ? 6.549 -2.938 -10.114 1.00 93.06 89 ASN A CA 1
ATOM 689 C C . ASN A 1 89 ? 6.442 -3.754 -11.407 1.00 93.06 89 ASN A C 1
ATOM 691 O O . ASN A 1 89 ? 7.269 -4.625 -11.661 1.00 93.06 89 ASN A O 1
ATOM 695 N N . VAL A 1 90 ? 5.449 -3.433 -12.235 1.00 90.44 90 VAL A N 1
ATOM 696 C CA . VAL A 1 90 ? 5.221 -4.101 -13.529 1.00 90.44 90 VAL A CA 1
ATOM 697 C C . VAL A 1 90 ? 6.142 -3.580 -14.640 1.00 90.44 90 VAL A C 1
ATOM 699 O O . VAL A 1 90 ? 6.180 -4.121 -15.740 1.00 90.44 90 VAL A O 1
ATOM 702 N N . THR A 1 91 ? 6.886 -2.506 -14.385 1.00 90.62 91 THR A N 1
ATOM 703 C CA . THR A 1 91 ? 7.705 -1.853 -15.406 1.00 90.62 91 THR A CA 1
ATOM 704 C C . THR A 1 91 ? 9.109 -2.448 -15.490 1.00 90.62 91 THR A C 1
ATOM 706 O O . THR A 1 91 ? 9.645 -3.003 -14.532 1.00 90.62 91 THR A O 1
ATOM 709 N N . ALA A 1 92 ? 9.762 -2.233 -16.634 1.00 93.50 92 ALA A N 1
ATOM 710 C CA . ALA A 1 92 ? 11.166 -2.579 -16.850 1.00 93.50 92 ALA A CA 1
ATOM 711 C C . ALA A 1 92 ? 12.157 -1.583 -16.204 1.00 93.50 92 ALA A C 1
ATOM 713 O O . ALA A 1 92 ? 13.362 -1.666 -16.441 1.00 93.50 92 ALA A O 1
ATOM 714 N N . ARG A 1 93 ? 11.680 -0.603 -15.419 1.00 92.94 93 ARG A N 1
ATOM 715 C CA . ARG A 1 93 ? 12.513 0.435 -14.790 1.00 92.94 93 ARG A CA 1
ATOM 716 C C . ARG A 1 93 ? 12.254 0.508 -13.283 1.00 92.94 93 ARG A C 1
ATOM 718 O O . ARG A 1 93 ? 11.159 0.186 -12.835 1.00 92.94 93 ARG A O 1
ATOM 725 N N . PRO A 1 94 ? 13.233 0.934 -12.468 1.00 92.88 94 PRO A N 1
ATOM 726 C CA . PRO A 1 94 ? 12.979 1.161 -11.053 1.00 92.88 94 PRO A CA 1
ATOM 727 C C . PRO A 1 94 ? 11.949 2.276 -10.833 1.00 92.88 94 PRO A C 1
ATOM 729 O O . PRO A 1 94 ? 12.019 3.327 -11.474 1.00 92.88 94 PRO A O 1
ATOM 732 N N . ILE A 1 95 ? 11.048 2.084 -9.871 1.00 92.06 95 ILE A N 1
ATOM 733 C CA . ILE A 1 95 ? 10.077 3.097 -9.437 1.00 92.06 95 ILE A CA 1
ATOM 734 C C . ILE A 1 95 ? 10.512 3.657 -8.095 1.00 92.06 95 ILE A C 1
ATOM 736 O O . ILE A 1 95 ? 10.874 2.912 -7.186 1.00 92.06 95 ILE A O 1
ATOM 740 N N . LYS A 1 96 ? 10.440 4.982 -7.959 1.00 91.75 96 LYS A N 1
ATOM 741 C CA . LYS A 1 96 ? 10.708 5.686 -6.704 1.00 91.75 96 LYS A CA 1
ATOM 742 C C . LYS A 1 96 ? 9.400 6.196 -6.117 1.00 91.75 96 LYS A C 1
ATOM 744 O O . LYS A 1 96 ? 8.787 7.109 -6.661 1.00 91.75 96 LYS A O 1
ATOM 749 N N . ILE A 1 97 ? 9.014 5.636 -4.980 1.00 90.56 97 ILE A N 1
ATOM 750 C CA . ILE A 1 97 ? 7.910 6.116 -4.156 1.00 90.56 97 ILE A CA 1
ATOM 751 C C . ILE A 1 97 ? 8.496 7.083 -3.130 1.00 90.56 97 ILE A C 1
ATOM 753 O O . ILE A 1 97 ? 9.397 6.723 -2.371 1.00 90.56 97 ILE A O 1
ATOM 757 N N . LYS A 1 98 ? 8.017 8.325 -3.103 1.00 91.12 98 LYS A N 1
ATOM 758 C CA . LYS A 1 98 ? 8.472 9.340 -2.144 1.00 91.12 98 LYS A CA 1
ATOM 759 C C . LYS A 1 98 ? 7.845 9.105 -0.769 1.00 91.12 98 LYS A C 1
ATOM 761 O O . LYS A 1 98 ? 6.760 8.541 -0.647 1.00 91.12 98 LYS A O 1
ATOM 766 N N . ALA A 1 99 ? 8.492 9.608 0.282 1.00 90.44 99 ALA A N 1
ATOM 767 C CA . ALA A 1 99 ? 7.850 9.680 1.592 1.00 90.44 99 ALA A CA 1
ATOM 768 C C . ALA A 1 99 ? 6.537 10.477 1.498 1.00 90.44 99 ALA A C 1
ATOM 770 O O . ALA A 1 99 ? 6.465 11.475 0.782 1.00 90.44 99 ALA A O 1
ATOM 771 N N . ARG A 1 100 ? 5.514 10.046 2.244 1.00 89.94 100 ARG A N 1
ATOM 772 C CA . ARG A 1 100 ? 4.149 10.604 2.268 1.00 89.94 100 ARG A CA 1
ATOM 773 C C . ARG A 1 100 ? 3.369 10.492 0.954 1.00 89.94 100 ARG A C 1
ATOM 775 O O . ARG A 1 100 ? 2.222 10.926 0.910 1.00 89.94 100 ARG A O 1
ATOM 782 N N . GLN A 1 101 ? 3.942 9.897 -0.093 1.00 90.25 101 GLN A N 1
ATOM 783 C CA . GLN A 1 101 ? 3.197 9.579 -1.306 1.00 90.25 101 GLN A CA 1
ATOM 784 C C . GLN A 1 101 ? 2.098 8.566 -0.975 1.00 90.25 101 GLN A C 1
ATOM 786 O O . GLN A 1 101 ? 2.306 7.657 -0.167 1.00 90.25 101 GLN A O 1
ATOM 791 N N . SER A 1 102 ? 0.924 8.741 -1.578 1.00 90.31 102 SER A N 1
ATOM 792 C CA . SER A 1 102 ? -0.184 7.798 -1.425 1.00 90.31 102 SER A CA 1
ATOM 793 C C . SER A 1 102 ? 0.171 6.480 -2.119 1.00 90.31 102 SER A C 1
ATOM 795 O O . SER A 1 102 ? 0.608 6.483 -3.266 1.00 90.31 102 SER A O 1
ATOM 797 N N . LEU A 1 103 ? 0.036 5.374 -1.392 1.00 90.94 103 LEU A N 1
ATOM 798 C CA . LEU A 1 103 ? 0.332 4.015 -1.846 1.00 90.94 103 LEU A CA 1
ATOM 799 C C . LEU A 1 103 ? -0.907 3.348 -2.431 1.00 90.94 103 LEU A C 1
ATOM 801 O O . LEU A 1 103 ? -0.847 2.756 -3.499 1.00 90.94 103 LEU A O 1
ATOM 805 N N . CYS A 1 104 ? -2.018 3.432 -1.705 1.00 90.94 104 CYS A N 1
ATOM 806 C CA . CYS A 1 104 ? -3.277 2.806 -2.065 1.00 90.94 104 CYS A CA 1
ATOM 807 C C . CYS A 1 104 ? -4.439 3.543 -1.389 1.00 90.94 104 CYS A C 1
ATOM 809 O O . CYS A 1 104 ? -4.247 4.328 -0.448 1.00 90.94 104 CYS A O 1
ATOM 811 N N . GLN A 1 105 ? -5.643 3.261 -1.862 1.00 90.56 105 GLN A N 1
ATOM 812 C CA . GLN A 1 105 ? -6.879 3.596 -1.180 1.00 90.56 105 GLN A CA 1
ATOM 813 C C . GLN A 1 105 ? -7.233 2.480 -0.192 1.00 90.56 105 GLN A C 1
ATOM 815 O O . GLN A 1 105 ? -6.828 1.330 -0.365 1.00 90.56 105 GLN A O 1
ATOM 820 N N . LEU A 1 106 ? -7.920 2.844 0.885 1.00 89.69 106 LEU A N 1
ATOM 821 C CA . LEU A 1 106 ? -8.450 1.923 1.872 1.00 89.69 106 LEU A CA 1
ATOM 822 C C . LEU A 1 106 ? -9.975 2.044 1.885 1.00 89.69 106 LEU A C 1
ATOM 824 O O . LEU A 1 106 ? -10.492 3.141 2.114 1.00 89.69 106 LEU A O 1
ATOM 828 N N . ASN A 1 107 ? -10.655 0.926 1.651 1.00 89.12 107 ASN A N 1
ATOM 829 C CA . ASN A 1 107 ? -12.108 0.842 1.562 1.00 89.12 107 ASN A CA 1
ATOM 830 C C . ASN A 1 107 ? -12.662 -0.111 2.627 1.00 89.12 107 ASN A C 1
ATOM 832 O O . ASN A 1 107 ? -12.101 -1.175 2.847 1.00 89.12 107 ASN A O 1
ATOM 836 N N . GLU A 1 108 ? -13.734 0.266 3.310 1.00 86.56 108 GLU A N 1
ATOM 837 C CA . GLU A 1 108 ? -14.450 -0.560 4.279 1.00 86.56 108 GLU A CA 1
ATOM 838 C C . GLU A 1 108 ? -14.955 -1.846 3.635 1.00 86.56 108 GLU A C 1
ATOM 840 O O . GLU A 1 108 ? -15.500 -1.830 2.531 1.00 86.56 108 GLU A O 1
ATOM 845 N N . VAL A 1 109 ? -14.759 -2.968 4.329 1.00 82.06 109 VAL A N 1
ATOM 846 C CA . VAL A 1 109 ? -15.390 -4.227 3.936 1.00 82.06 109 VAL A CA 1
ATOM 847 C C . VAL A 1 109 ? -16.862 -4.137 4.328 1.00 82.06 109 VAL A C 1
ATOM 849 O O . VAL A 1 109 ? -17.176 -4.094 5.514 1.00 82.06 109 VAL A O 1
ATOM 852 N N . GLN A 1 110 ? -17.756 -4.118 3.342 1.00 69.81 110 GLN A N 1
ATOM 853 C CA . GLN A 1 110 ? -19.188 -4.308 3.571 1.00 69.81 110 GLN A CA 1
ATOM 854 C C . GLN A 1 110 ? -19.477 -5.814 3.506 1.00 69.81 110 GLN A C 1
ATOM 856 O O . GLN A 1 110 ? -19.157 -6.450 2.500 1.00 69.81 110 GLN A O 1
ATOM 861 N N . VAL A 1 111 ? -19.996 -6.382 4.599 1.00 58.06 111 VAL A N 1
ATOM 862 C CA . VAL A 1 111 ? -20.445 -7.785 4.696 1.00 58.06 111 VAL A CA 1
ATOM 863 C C . VAL A 1 111 ? -21.962 -7.815 4.700 1.00 58.06 111 VAL A C 1
ATOM 865 O O . VAL A 1 111 ? -22.542 -6.977 5.427 1.00 58.06 111 VAL A O 1
#

Radius of gyration: 15.9 Å; chains: 1; bounding box: 45×32×34 Å

Secondary structure (DSSP, 8-state):
------HHHHHHHHHT--EEEEEEESS-EEE-TT-EEEEEEEE-S----SEEEEE----TTGGGEEEPPEEEE---TTS-EEEEEEEEE-SSS-EEEPTT-EEEEEEE---